Protein AF-A0A6N6WTV7-F1 (afdb_monomer)

Structure (mmCIF, N/CA/C/O backbone):
data_AF-A0A6N6WTV7-F1
#
_entry.id   AF-A0A6N6WTV7-F1
#
loop_
_atom_site.group_PDB
_atom_site.id
_atom_site.type_symbol
_atom_site.label_atom_id
_atom_site.label_alt_id
_atom_site.label_comp_id
_atom_site.label_asym_id
_atom_site.label_entity_id
_atom_site.label_seq_id
_atom_site.pdbx_PDB_ins_code
_atom_site.Cartn_x
_atom_site.Cartn_y
_atom_site.Cartn_z
_atom_site.occupancy
_atom_site.B_iso_or_equiv
_atom_site.auth_seq_id
_atom_site.auth_comp_id
_atom_site.auth_asym_id
_atom_site.auth_atom_id
_atom_site.pdbx_PDB_model_num
ATOM 1 N N . MET A 1 1 ? -23.920 -18.958 42.462 1.00 40.03 1 MET A N 1
ATOM 2 C CA . MET A 1 1 ? -24.267 -18.355 41.155 1.00 40.03 1 MET A CA 1
ATOM 3 C C . MET A 1 1 ? -23.122 -18.583 40.162 1.00 40.03 1 MET A C 1
ATOM 5 O O . MET A 1 1 ? -22.007 -18.184 40.452 1.00 40.03 1 MET A O 1
ATOM 9 N N . GLY A 1 2 ? -23.380 -19.244 39.024 1.00 49.66 2 GLY A N 1
ATOM 10 C CA . GLY A 1 2 ? -22.778 -18.839 37.742 1.00 49.66 2 GLY A CA 1
ATOM 11 C C . GLY A 1 2 ? -21.447 -19.417 37.219 1.00 49.66 2 GLY A C 1
ATOM 12 O O . GLY A 1 2 ? -20.826 -18.735 36.414 1.00 49.66 2 GLY A O 1
ATOM 13 N N . LYS A 1 3 ? -20.998 -20.643 37.538 1.00 54.12 3 LYS A N 1
ATOM 14 C CA . LYS A 1 3 ? -19.868 -21.288 36.808 1.00 54.12 3 LYS A CA 1
ATOM 15 C C . LYS A 1 3 ? -20.302 -21.875 35.446 1.00 54.12 3 LYS A C 1
ATOM 17 O O . LYS A 1 3 ? -20.101 -23.055 35.191 1.00 54.12 3 LYS A O 1
ATOM 22 N N . LYS A 1 4 ? -20.958 -21.079 34.591 1.00 53.88 4 LYS A N 1
ATOM 23 C CA . LYS A 1 4 ? -21.425 -21.514 33.253 1.00 53.88 4 LYS A CA 1
ATOM 24 C C . LYS A 1 4 ? -20.688 -20.864 32.071 1.00 53.88 4 LYS A C 1
ATOM 26 O O . LYS A 1 4 ? -20.825 -21.356 30.962 1.00 53.88 4 LYS A O 1
ATOM 31 N N . ASN A 1 5 ? -19.846 -19.846 32.290 1.00 57.91 5 ASN A N 1
ATOM 32 C CA . ASN A 1 5 ? -19.164 -19.140 31.189 1.00 57.91 5 ASN A CA 1
ATOM 33 C C . ASN A 1 5 ? -17.718 -19.572 30.911 1.00 57.91 5 ASN A C 1
ATOM 35 O O . ASN A 1 5 ? -17.204 -19.246 29.851 1.00 57.91 5 ASN A O 1
ATOM 39 N N . GLN A 1 6 ? -17.065 -20.321 31.805 1.00 55.34 6 GLN A N 1
ATOM 40 C CA . GLN A 1 6 ? -15.654 -20.709 31.625 1.00 55.34 6 GLN A CA 1
ATOM 41 C C . GLN A 1 6 ? -15.456 -21.665 30.435 1.00 55.34 6 GLN A C 1
ATOM 43 O O . GLN A 1 6 ? -14.426 -21.613 29.769 1.00 55.34 6 GLN A O 1
ATOM 48 N N . TRP A 1 7 ? -16.471 -22.482 30.127 1.00 55.81 7 TRP A N 1
ATOM 49 C CA . TRP A 1 7 ? -16.467 -23.384 28.972 1.00 55.81 7 TRP A CA 1
ATOM 50 C C . TRP A 1 7 ? -16.554 -22.615 27.648 1.00 55.81 7 TRP A C 1
ATOM 52 O O . TRP A 1 7 ? -15.811 -22.903 26.715 1.00 55.81 7 TRP A O 1
ATOM 62 N N . ASN A 1 8 ? -17.384 -21.567 27.585 1.00 65.00 8 ASN A N 1
ATOM 63 C CA . ASN A 1 8 ? -17.461 -20.704 26.406 1.00 65.00 8 ASN A CA 1
ATOM 64 C C . ASN A 1 8 ? -16.177 -19.891 26.211 1.00 65.00 8 ASN A C 1
ATOM 66 O O . ASN A 1 8 ? -15.779 -19.678 25.071 1.00 65.00 8 ASN A O 1
ATOM 70 N N . THR A 1 9 ? -15.504 -19.459 27.285 1.00 72.94 9 THR A N 1
ATOM 71 C CA . TH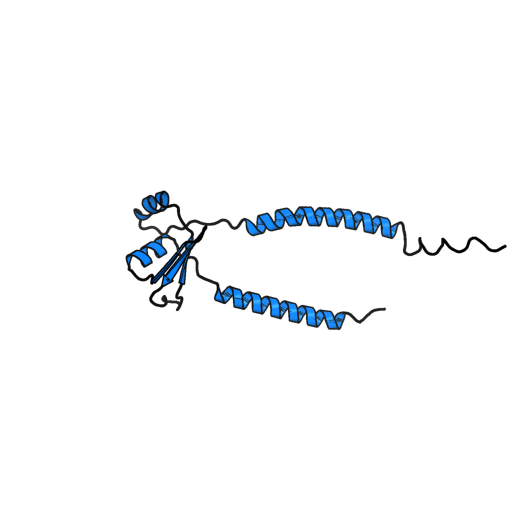R A 1 9 ? -14.267 -18.670 27.172 1.00 72.94 9 THR A CA 1
ATOM 72 C C . THR A 1 9 ? -13.163 -19.428 26.431 1.00 72.94 9 THR A C 1
ATOM 74 O O . THR A 1 9 ? -12.490 -18.835 25.596 1.00 72.94 9 THR A O 1
ATOM 77 N N . GLY A 1 10 ? -13.013 -20.738 26.665 1.00 80.81 10 GLY A N 1
ATOM 78 C CA . GLY A 1 10 ? -12.050 -21.567 25.929 1.00 80.81 10 GLY A CA 1
ATOM 79 C C . GLY A 1 10 ? -12.348 -21.623 24.428 1.00 80.81 10 GLY A C 1
ATOM 80 O O . GLY A 1 10 ? -11.451 -21.413 23.616 1.00 80.81 10 GLY A O 1
ATOM 81 N N . TYR A 1 11 ? -13.620 -21.805 24.057 1.00 82.81 11 TYR A N 1
ATOM 82 C CA . TYR A 1 11 ? -14.058 -21.752 22.658 1.00 82.81 11 TYR A CA 1
ATOM 83 C C . TYR A 1 11 ? -13.822 -20.381 22.022 1.00 82.81 11 TYR A C 1
ATOM 85 O O . TYR A 1 11 ? -13.368 -20.321 20.885 1.00 82.81 11 TYR A O 1
ATOM 93 N N . TRP A 1 12 ? -14.069 -19.287 22.746 1.00 83.06 12 TRP A N 1
ATOM 94 C CA . TRP A 1 12 ? -13.789 -17.935 22.257 1.00 83.06 12 TRP A CA 1
ATOM 95 C C . TRP A 1 12 ? -12.293 -17.683 22.055 1.00 83.06 12 TRP A C 1
ATOM 97 O O . TRP A 1 12 ? -11.922 -17.052 21.070 1.00 83.06 12 TRP A O 1
ATOM 107 N N . ILE A 1 13 ? -11.430 -18.206 22.932 1.00 87.31 13 ILE A N 1
ATOM 108 C CA . ILE A 1 13 ? -9.971 -18.108 22.777 1.00 87.31 13 ILE A CA 1
ATOM 109 C C . ILE A 1 13 ? -9.506 -18.918 21.564 1.00 87.31 13 ILE A C 1
ATOM 111 O O . ILE A 1 13 ? -8.740 -18.409 20.753 1.00 87.31 13 ILE A O 1
ATOM 115 N N . VAL A 1 14 ? -9.993 -20.149 21.397 1.00 90.19 14 VAL A N 1
ATOM 116 C CA . VAL A 1 14 ? -9.650 -20.990 20.239 1.00 90.19 14 VAL A CA 1
ATOM 117 C C . VAL A 1 14 ? -10.179 -20.383 18.938 1.00 90.19 14 VAL A C 1
ATOM 119 O O . VAL A 1 14 ? -9.453 -20.344 17.950 1.00 90.19 14 VAL A O 1
ATOM 122 N N . ALA A 1 15 ? -11.404 -19.850 18.934 1.00 87.06 15 ALA A N 1
ATOM 123 C CA . ALA A 1 15 ? -11.975 -19.153 17.785 1.00 87.06 15 ALA A CA 1
ATOM 124 C C . ALA A 1 15 ? -11.187 -17.880 17.441 1.00 87.06 15 ALA A C 1
ATOM 126 O O . ALA A 1 15 ? -10.931 -17.629 16.268 1.00 87.06 15 ALA A O 1
ATOM 127 N N . LEU A 1 16 ? -10.751 -17.112 18.446 1.00 86.31 16 LEU A N 1
ATOM 128 C CA . LEU A 1 16 ? -9.899 -15.939 18.253 1.00 86.31 16 LEU A CA 1
ATOM 129 C C . LEU A 1 16 ? -8.532 -16.334 17.688 1.00 86.31 16 LEU A C 1
ATOM 131 O O . LEU A 1 16 ? -8.072 -15.715 16.737 1.00 86.31 16 LEU A O 1
ATOM 135 N N . LEU A 1 17 ? -7.902 -17.382 18.224 1.00 89.38 17 LEU A N 1
ATOM 136 C CA . LEU A 1 17 ? -6.628 -17.888 17.714 1.00 89.38 17 LEU A CA 1
ATOM 137 C C . LEU A 1 17 ? -6.758 -18.381 16.270 1.00 89.38 17 LEU A C 1
ATOM 139 O O . LEU A 1 17 ? -5.939 -18.009 15.439 1.00 89.38 17 LEU A O 1
ATOM 143 N N . LEU A 1 18 ? -7.811 -19.135 15.943 1.00 88.94 18 LEU A N 1
ATOM 144 C CA . LEU A 1 18 ? -8.092 -19.568 14.571 1.00 88.94 18 LEU A CA 1
ATOM 145 C C . LEU A 1 18 ? -8.332 -18.385 13.632 1.00 88.94 18 LEU A C 1
ATOM 147 O O . LEU A 1 18 ? -7.806 -18.378 12.521 1.00 88.94 18 LEU A O 1
ATOM 151 N N . LEU A 1 19 ? -9.082 -17.373 14.076 1.00 85.69 19 LEU A N 1
ATOM 152 C CA . LEU A 1 19 ? -9.316 -16.152 13.307 1.00 85.69 19 LEU A CA 1
ATOM 153 C C . LEU A 1 19 ? -8.001 -15.400 13.053 1.00 85.69 19 LEU A C 1
ATOM 155 O O . LEU A 1 19 ? -7.749 -14.993 11.922 1.00 85.69 19 LEU A O 1
ATOM 159 N N . LEU A 1 20 ? -7.148 -15.258 14.072 1.00 76.75 20 LEU A N 1
ATOM 160 C CA . LEU A 1 20 ? -5.841 -14.602 13.965 1.00 76.75 20 LEU A CA 1
ATOM 161 C C . LEU A 1 20 ? -4.874 -15.392 13.072 1.00 76.75 20 LEU A C 1
ATOM 163 O O . LEU A 1 20 ? -4.162 -14.796 12.267 1.00 76.75 20 LEU A O 1
ATOM 167 N N . SER A 1 21 ? -4.863 -16.724 13.161 1.00 79.50 21 SER A N 1
ATOM 168 C CA . SER A 1 21 ? -4.060 -17.585 12.285 1.00 79.50 21 SER A CA 1
ATOM 169 C C . SER A 1 21 ? -4.533 -17.517 10.837 1.00 79.50 21 SER A C 1
ATOM 171 O O . SER A 1 21 ? -3.706 -17.395 9.935 1.00 79.50 21 SER A O 1
ATOM 173 N N . LEU A 1 22 ? -5.848 -17.539 10.605 1.00 79.81 22 LEU A N 1
ATOM 174 C CA . LEU A 1 22 ? -6.422 -17.396 9.270 1.00 79.81 22 LEU A CA 1
ATOM 175 C C . LEU A 1 22 ? -6.134 -16.005 8.697 1.00 79.81 22 LEU A C 1
ATOM 177 O O . LEU A 1 22 ? -5.714 -15.898 7.548 1.00 79.81 22 LEU A O 1
ATOM 181 N N . GLN A 1 23 ? -6.289 -14.951 9.503 1.00 72.94 23 GLN A N 1
ATOM 182 C CA . GLN A 1 23 ? -5.922 -13.586 9.129 1.00 72.94 23 GLN A CA 1
ATOM 183 C C . GLN A 1 23 ? -4.434 -13.497 8.765 1.00 72.94 23 GLN A C 1
ATOM 185 O O . GLN A 1 23 ? -4.099 -12.922 7.731 1.00 72.94 23 GLN A O 1
ATOM 190 N N . SER A 1 24 ? -3.556 -14.076 9.587 1.00 64.81 24 SER A N 1
ATOM 191 C CA . SER A 1 24 ? -2.106 -14.083 9.370 1.00 64.81 24 SER A CA 1
ATOM 192 C C . SER A 1 24 ? -1.737 -14.798 8.070 1.00 64.81 24 SER A C 1
ATOM 194 O O . SER A 1 24 ? -1.063 -14.219 7.223 1.00 64.81 24 SER A O 1
ATOM 196 N N . TYR A 1 25 ? -2.281 -15.998 7.841 1.00 67.62 25 TYR A N 1
ATOM 197 C CA . TYR A 1 25 ? -2.069 -16.759 6.607 1.00 67.62 25 TYR A CA 1
ATOM 198 C C . TYR A 1 25 ? -2.529 -15.983 5.363 1.00 67.62 25 TYR A C 1
ATOM 200 O O . TYR A 1 25 ? -1.828 -15.928 4.349 1.00 67.62 25 TYR A O 1
ATOM 208 N N . TRP A 1 26 ? -3.678 -15.309 5.457 1.00 57.12 26 TRP A N 1
ATOM 209 C CA . TRP A 1 26 ? -4.199 -14.487 4.366 1.00 57.12 26 TRP A CA 1
ATOM 210 C C . TRP A 1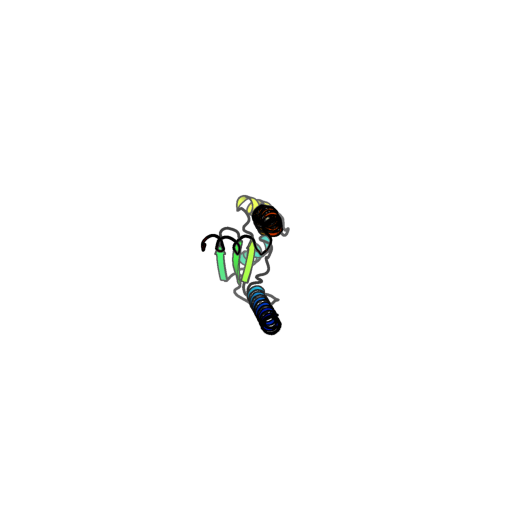 26 ? -3.364 -13.228 4.111 1.00 57.12 26 TRP A C 1
ATOM 212 O O . TRP A 1 26 ? -3.282 -12.772 2.969 1.00 57.12 26 TRP A O 1
ATOM 222 N N . GLN A 1 27 ? -2.744 -12.661 5.149 1.00 48.81 27 GLN A N 1
ATOM 223 C CA . GLN A 1 27 ? -1.824 -11.534 5.009 1.00 48.81 27 GLN A CA 1
ATOM 224 C C . GLN A 1 27 ? -0.476 -11.961 4.428 1.00 48.81 27 GLN A C 1
ATOM 226 O O . GLN A 1 27 ? 0.016 -11.274 3.539 1.00 48.81 27 GLN A O 1
ATOM 231 N N . THR A 1 28 ? 0.077 -13.111 4.829 1.00 50.81 28 THR A N 1
ATOM 232 C CA . THR A 1 28 ? 1.326 -13.645 4.258 1.00 50.81 28 THR A CA 1
ATOM 233 C C . THR A 1 28 ? 1.198 -13.915 2.758 1.00 50.81 28 THR A C 1
ATOM 235 O O . THR A 1 28 ? 2.113 -13.601 2.001 1.00 50.81 28 THR A O 1
ATOM 238 N N . ALA A 1 29 ? 0.040 -14.399 2.296 1.00 51.31 29 ALA A N 1
ATOM 239 C CA . ALA A 1 29 ? -0.238 -14.567 0.866 1.00 51.31 29 ALA A CA 1
ATOM 240 C C . ALA A 1 29 ? -0.320 -13.235 0.086 1.00 51.31 29 ALA A C 1
ATOM 242 O O . ALA A 1 29 ? -0.258 -13.235 -1.142 1.00 51.31 29 ALA A O 1
ATOM 243 N N . LYS A 1 30 ? -0.465 -12.099 0.781 1.00 48.78 30 LYS A N 1
ATOM 244 C CA . LYS A 1 30 ? -0.559 -10.748 0.205 1.00 48.78 30 LYS A CA 1
ATOM 245 C C . LYS A 1 30 ? 0.671 -9.881 0.467 1.00 48.78 30 LYS A C 1
ATOM 247 O O . LYS A 1 30 ? 0.639 -8.707 0.097 1.00 48.78 30 LYS A O 1
ATOM 252 N N . THR A 1 31 ? 1.735 -10.412 1.073 1.00 48.28 31 THR A N 1
ATOM 253 C CA . THR A 1 31 ? 2.984 -9.670 1.290 1.00 48.28 31 THR A CA 1
ATOM 254 C C . THR A 1 31 ? 3.719 -9.513 -0.037 1.00 48.28 31 THR A C 1
ATOM 256 O O . THR A 1 31 ? 4.732 -10.158 -0.307 1.00 48.28 31 THR A O 1
ATOM 259 N N . VAL A 1 32 ? 3.172 -8.665 -0.904 1.00 57.06 32 VAL A N 1
ATOM 260 C CA . VAL A 1 32 ? 3.914 -8.136 -2.033 1.00 57.06 32 VAL A CA 1
ATOM 261 C C . VAL A 1 32 ? 4.920 -7.170 -1.440 1.00 57.06 32 VAL A C 1
ATOM 263 O O . VAL A 1 32 ? 4.554 -6.188 -0.796 1.00 57.06 32 VAL A O 1
ATOM 266 N N . GLU A 1 33 ? 6.190 -7.525 -1.560 1.00 58.88 33 GLU A N 1
ATOM 267 C CA . GLU A 1 33 ? 7.275 -6.733 -1.008 1.00 58.88 33 GLU A CA 1
ATOM 268 C C . GLU A 1 33 ? 7.329 -5.398 -1.761 1.00 58.88 33 GLU A C 1
ATOM 270 O O . GLU A 1 33 ? 7.378 -5.406 -2.997 1.00 58.88 33 GLU A O 1
ATOM 275 N N . PRO A 1 34 ? 7.224 -4.257 -1.055 1.00 65.81 34 PRO A N 1
ATOM 276 C CA . PRO A 1 34 ? 7.280 -2.961 -1.699 1.00 65.81 34 PRO A CA 1
ATOM 277 C C . PRO A 1 34 ? 8.708 -2.723 -2.192 1.00 65.81 34 PRO A C 1
ATOM 279 O O . PRO A 1 34 ? 9.620 -2.531 -1.391 1.00 65.81 34 PRO A O 1
ATOM 282 N N . VAL A 1 35 ? 8.897 -2.745 -3.508 1.00 75.25 35 VAL A N 1
ATOM 283 C CA . VAL A 1 35 ? 10.177 -2.429 -4.145 1.00 75.25 35 VAL A CA 1
ATOM 284 C C . VAL A 1 35 ? 10.279 -0.919 -4.383 1.00 75.25 35 VAL A C 1
ATOM 286 O O . VAL A 1 35 ? 9.254 -0.253 -4.593 1.00 75.25 35 VAL A O 1
ATOM 289 N N . PRO A 1 36 ? 11.494 -0.342 -4.366 1.00 80.88 36 PRO A N 1
ATOM 290 C CA . PRO A 1 36 ? 11.699 1.035 -4.784 1.00 80.88 36 PRO A CA 1
ATOM 291 C C . PRO A 1 36 ? 11.148 1.282 -6.190 1.00 80.88 36 PRO A C 1
ATOM 293 O O . PRO A 1 36 ? 11.231 0.427 -7.073 1.00 80.88 36 PRO A O 1
ATOM 296 N N . TYR A 1 37 ? 10.610 2.478 -6.420 1.00 81.31 37 TYR A N 1
ATOM 297 C CA . TYR A 1 37 ? 10.037 2.839 -7.716 1.00 81.31 37 TYR A CA 1
ATOM 298 C C . TYR A 1 37 ? 11.093 2.787 -8.833 1.00 81.31 37 TYR A C 1
ATOM 300 O O . TYR A 1 37 ? 10.817 2.293 -9.922 1.00 81.31 37 TYR A O 1
ATOM 308 N N . SER A 1 38 ? 12.338 3.158 -8.526 1.00 80.88 38 SER A N 1
ATOM 309 C CA . SER A 1 38 ? 13.491 2.987 -9.421 1.00 80.88 38 SER A CA 1
ATOM 310 C C . SER A 1 38 ? 13.741 1.536 -9.853 1.00 80.88 38 SER A C 1
ATOM 312 O O . SER A 1 38 ? 14.139 1.288 -10.987 1.00 80.88 38 SER A O 1
ATOM 314 N N . GLU A 1 39 ? 13.537 0.557 -8.966 1.00 82.06 39 GLU A N 1
ATOM 315 C CA . GLU A 1 39 ? 13.738 -0.858 -9.310 1.00 82.06 39 GLU A CA 1
ATOM 316 C C . GLU A 1 39 ? 12.616 -1.377 -10.202 1.00 82.06 39 GLU A C 1
ATOM 318 O O . GLU A 1 39 ? 12.857 -2.155 -11.125 1.00 82.06 39 GLU A O 1
ATOM 323 N N . PHE A 1 40 ? 11.398 -0.895 -9.962 1.00 83.19 40 PHE A N 1
ATOM 324 C CA . PHE A 1 40 ? 10.262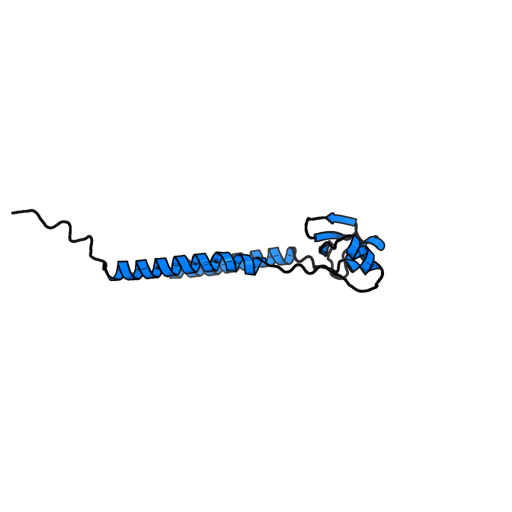 -1.147 -10.831 1.00 83.19 40 PHE A CA 1
ATOM 325 C C . PHE A 1 40 ? 10.494 -0.587 -12.247 1.00 83.19 40 PHE A C 1
ATOM 327 O O . PHE A 1 40 ? 10.272 -1.301 -13.226 1.00 83.19 40 PHE A O 1
ATOM 334 N N . GLU A 1 41 ? 11.016 0.638 -12.372 1.00 82.50 41 GLU A N 1
ATOM 335 C CA . GLU A 1 41 ? 11.397 1.218 -13.670 1.00 82.50 41 GLU A CA 1
ATOM 336 C C . GLU A 1 41 ? 12.510 0.426 -14.365 1.00 82.50 41 GLU A C 1
ATOM 338 O O . GLU A 1 41 ? 12.407 0.153 -15.562 1.00 82.50 41 GLU A O 1
ATOM 343 N N . LYS A 1 42 ? 13.538 -0.015 -13.627 1.00 83.69 42 LYS A N 1
ATOM 344 C CA . LYS A 1 42 ? 14.598 -0.882 -14.175 1.00 83.69 42 LYS A CA 1
ATOM 345 C C . LYS A 1 42 ? 14.026 -2.209 -14.684 1.00 83.69 42 LYS A C 1
ATOM 347 O O . LYS A 1 42 ? 14.305 -2.606 -15.812 1.00 83.69 42 LYS A O 1
ATOM 352 N N . ALA A 1 43 ? 13.156 -2.861 -13.910 1.00 82.12 43 ALA A N 1
ATOM 353 C CA . ALA A 1 43 ? 12.505 -4.109 -14.317 1.00 82.12 43 ALA A CA 1
ATOM 354 C C . ALA A 1 43 ? 11.606 -3.941 -15.557 1.00 82.12 43 ALA A C 1
ATOM 356 O O . ALA A 1 43 ? 11.501 -4.864 -16.374 1.00 82.12 43 ALA A O 1
ATOM 357 N N . LEU A 1 44 ? 10.971 -2.774 -15.711 1.00 83.88 44 LEU A N 1
ATOM 358 C CA . LEU A 1 44 ? 10.228 -2.409 -16.918 1.00 83.88 44 LEU A CA 1
ATOM 359 C C . LEU A 1 44 ? 11.153 -2.202 -18.120 1.00 83.88 44 LEU A C 1
ATOM 361 O O . LEU A 1 44 ? 10.890 -2.772 -19.179 1.00 83.88 44 LEU A O 1
ATOM 365 N N . ALA A 1 45 ? 12.237 -1.441 -17.953 1.00 84.06 45 ALA A N 1
ATOM 366 C CA . ALA A 1 45 ? 13.221 -1.177 -19.004 1.00 84.06 45 ALA A CA 1
ATOM 367 C C . ALA A 1 45 ? 13.904 -2.465 -19.499 1.00 84.06 45 ALA A C 1
ATOM 369 O O . ALA A 1 45 ? 14.142 -2.633 -20.692 1.00 84.06 45 ALA A O 1
ATOM 370 N N . GLU A 1 46 ? 14.149 -3.413 -18.595 1.00 85.25 46 GLU A N 1
ATOM 371 C CA . GLU A 1 46 ? 14.703 -4.740 -18.892 1.00 85.25 46 GLU A CA 1
ATOM 372 C C . GLU A 1 46 ? 13.665 -5.716 -19.481 1.00 85.25 46 GLU A C 1
ATOM 374 O O . GLU A 1 46 ? 13.986 -6.862 -19.797 1.00 85.25 46 GLU A O 1
ATOM 379 N N . GLY A 1 47 ? 12.398 -5.306 -19.606 1.00 84.25 47 GLY A N 1
ATOM 380 C CA . GLY A 1 47 ? 11.332 -6.128 -20.177 1.00 84.25 47 GLY A CA 1
ATOM 381 C C . GLY A 1 47 ? 10.921 -7.328 -19.316 1.00 84.25 47 GLY A C 1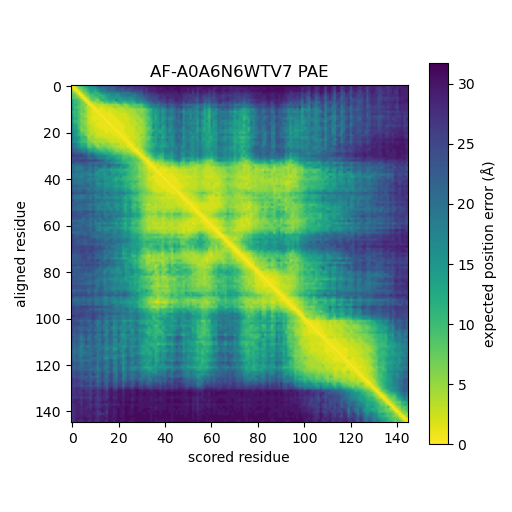
ATOM 382 O O . GLY A 1 47 ? 10.276 -8.247 -19.835 1.00 84.25 47 GLY A O 1
ATOM 383 N N . ARG A 1 48 ? 11.259 -7.335 -18.017 1.00 84.06 48 ARG A N 1
ATOM 384 C CA . ARG A 1 48 ? 10.928 -8.414 -17.063 1.00 84.06 48 ARG A CA 1
ATOM 385 C C . ARG A 1 48 ? 9.476 -8.383 -16.586 1.00 84.06 48 ARG A C 1
ATOM 387 O O . ARG A 1 48 ? 8.989 -9.382 -16.056 1.00 84.06 48 ARG A O 1
ATOM 394 N N . VAL A 1 49 ? 8.771 -7.274 -16.793 1.00 84.81 49 VAL A N 1
ATOM 395 C CA . VAL A 1 49 ? 7.364 -7.096 -16.408 1.00 84.81 49 VAL A CA 1
ATOM 396 C C . VAL A 1 49 ? 6.436 -7.521 -17.556 1.00 84.81 49 VAL A C 1
ATOM 398 O O . VAL A 1 49 ? 6.614 -7.122 -18.705 1.00 84.81 49 VAL A O 1
ATOM 401 N N . ALA A 1 50 ? 5.467 -8.378 -17.247 1.00 84.94 50 ALA A N 1
ATOM 402 C CA . ALA A 1 50 ? 4.425 -8.878 -18.140 1.00 84.94 50 ALA A CA 1
ATOM 403 C C . ALA A 1 50 ? 3.201 -7.952 -18.184 1.00 84.94 50 ALA A C 1
ATOM 405 O O . ALA A 1 50 ? 2.605 -7.772 -19.240 1.00 84.94 50 ALA A O 1
ATOM 406 N N . GLU A 1 51 ? 2.825 -7.386 -17.038 1.00 83.00 51 GLU A N 1
ATOM 407 C CA . GLU A 1 51 ? 1.611 -6.582 -16.874 1.00 83.00 51 GLU A CA 1
ATOM 408 C C . GLU A 1 51 ? 1.842 -5.496 -15.820 1.00 83.00 51 GLU A C 1
ATOM 410 O O . GLU A 1 51 ? 2.516 -5.745 -14.818 1.00 83.00 51 GLU A O 1
ATOM 415 N N . VAL A 1 52 ? 1.271 -4.308 -16.031 1.00 84.31 52 VAL A N 1
ATOM 416 C CA . VAL A 1 52 ? 1.320 -3.189 -15.083 1.00 84.31 52 VAL A CA 1
ATOM 417 C C . VAL A 1 52 ? -0.098 -2.775 -14.709 1.00 84.31 52 VAL A C 1
ATOM 419 O O . VAL A 1 52 ? -0.884 -2.379 -15.564 1.00 84.31 52 VAL A O 1
ATOM 422 N N . LEU A 1 53 ? -0.403 -2.822 -13.415 1.00 83.56 53 LEU A N 1
ATOM 423 C CA . LEU A 1 53 ? -1.656 -2.366 -12.827 1.00 83.56 53 LEU A CA 1
ATOM 424 C C . LEU A 1 53 ? -1.389 -1.085 -12.037 1.00 83.56 53 LEU A C 1
ATOM 426 O O . LEU A 1 53 ? -0.663 -1.092 -11.040 1.00 83.56 53 LEU A O 1
ATOM 430 N N . VAL A 1 54 ? -1.982 0.023 -12.473 1.00 81.00 54 VAL A N 1
ATOM 431 C CA . VAL A 1 54 ? -1.852 1.324 -11.807 1.00 81.00 54 VAL A CA 1
ATOM 432 C C . VAL A 1 54 ? -3.068 1.541 -10.911 1.00 81.00 54 VAL A C 1
ATOM 434 O O . VAL A 1 54 ? -4.197 1.563 -11.388 1.00 81.00 54 VAL A O 1
ATOM 437 N N . SER A 1 55 ? -2.834 1.692 -9.610 1.00 78.56 55 SER A N 1
ATOM 438 C CA . SER A 1 55 ? -3.838 2.095 -8.619 1.00 78.56 55 SER A CA 1
ATOM 439 C C . SER A 1 55 ? -3.613 3.549 -8.198 1.00 78.56 55 SER A C 1
ATOM 441 O O . SER A 1 55 ? -2.602 4.165 -8.546 1.00 78.56 55 SER A O 1
ATOM 443 N N . ASP A 1 56 ? -4.522 4.098 -7.392 1.00 74.88 56 ASP A N 1
ATOM 444 C CA . ASP A 1 56 ? -4.450 5.500 -6.954 1.00 74.88 56 ASP A CA 1
ATOM 445 C C . ASP A 1 56 ? -3.140 5.838 -6.230 1.00 74.88 56 ASP A C 1
ATOM 447 O O . ASP A 1 56 ? -2.615 6.942 -6.360 1.00 74.88 56 ASP A O 1
ATOM 451 N N . ARG A 1 57 ? -2.581 4.878 -5.479 1.00 73.31 57 ARG A N 1
ATOM 452 C CA . ARG A 1 57 ? -1.393 5.100 -4.634 1.00 73.31 57 ARG A CA 1
ATOM 453 C C . ARG A 1 57 ? -0.180 4.248 -4.998 1.00 73.31 57 ARG A C 1
ATOM 455 O O . ARG A 1 57 ? 0.934 4.562 -4.581 1.00 73.31 57 ARG A O 1
ATOM 462 N N . THR A 1 58 ? -0.376 3.166 -5.740 1.00 80.19 58 THR A N 1
ATOM 463 C CA . THR A 1 58 ? 0.658 2.162 -6.013 1.00 80.19 58 THR A CA 1
ATOM 464 C C . THR A 1 58 ? 0.611 1.707 -7.461 1.00 80.19 58 THR A C 1
ATOM 466 O O . THR A 1 58 ? -0.426 1.760 -8.120 1.00 80.19 58 THR A O 1
ATOM 469 N N . VAL A 1 59 ? 1.751 1.241 -7.946 1.00 81.06 59 VAL A N 1
ATOM 470 C CA . VAL A 1 59 ? 1.904 0.591 -9.239 1.00 81.06 59 VAL A CA 1
ATOM 471 C C . VAL A 1 59 ? 2.339 -0.843 -8.977 1.00 81.06 59 VAL A C 1
ATOM 473 O O . VAL A 1 59 ? 3.282 -1.086 -8.229 1.00 81.06 59 VAL A O 1
ATOM 476 N N . THR A 1 60 ? 1.620 -1.796 -9.555 1.00 81.56 60 THR A N 1
ATOM 477 C CA . THR A 1 60 ? 1.874 -3.228 -9.387 1.00 81.56 60 THR A CA 1
ATOM 478 C C . THR A 1 60 ? 2.333 -3.806 -10.715 1.00 81.56 60 THR A C 1
ATOM 480 O O . THR A 1 60 ? 1.612 -3.716 -11.703 1.00 81.56 60 THR A O 1
ATOM 483 N N . GLY A 1 61 ? 3.519 -4.403 -10.749 1.00 82.19 61 GLY A N 1
ATOM 484 C CA . GLY A 1 61 ? 4.046 -5.122 -11.905 1.00 82.19 61 GLY A CA 1
ATOM 485 C C . GLY A 1 61 ? 3.947 -6.620 -11.705 1.00 82.19 61 GLY A C 1
ATOM 486 O O . GLY A 1 61 ? 4.428 -7.145 -10.703 1.00 82.19 61 GLY A O 1
ATOM 487 N N . ARG A 1 62 ? 3.374 -7.332 -12.668 1.00 83.62 62 ARG A N 1
ATOM 488 C CA . ARG A 1 62 ? 3.465 -8.791 -12.735 1.00 83.62 62 ARG A CA 1
ATOM 489 C C . ARG A 1 62 ? 4.721 -9.168 -13.505 1.00 83.62 62 ARG A C 1
ATOM 491 O O . ARG A 1 62 ? 4.886 -8.722 -14.632 1.00 83.62 62 ARG A O 1
ATOM 498 N N . LEU A 1 63 ? 5.603 -9.971 -12.926 1.00 80.94 63 LEU A N 1
ATOM 499 C CA . LEU A 1 63 ? 6.830 -10.418 -13.582 1.00 80.94 63 LEU A CA 1
ATOM 500 C C . LEU A 1 63 ? 6.547 -11.572 -14.557 1.00 80.94 63 LEU A C 1
ATOM 502 O O . LEU A 1 63 ? 5.679 -12.409 -14.302 1.00 80.94 63 LEU A O 1
ATOM 506 N N . LYS A 1 64 ? 7.292 -11.621 -15.668 1.00 81.12 64 LYS A N 1
ATOM 507 C CA . LYS A 1 64 ? 7.246 -12.717 -16.658 1.00 81.12 64 LYS A CA 1
ATOM 508 C C . LYS A 1 64 ? 7.831 -14.017 -16.110 1.00 81.12 64 LYS A C 1
ATOM 510 O O . LYS A 1 64 ? 7.345 -15.093 -16.442 1.00 81.12 64 LYS A O 1
ATOM 515 N N . SER A 1 65 ? 8.845 -13.893 -15.261 1.00 75.12 65 SER A N 1
ATOM 516 C CA . SER A 1 65 ? 9.496 -14.997 -14.562 1.00 75.12 65 SER A CA 1
ATOM 517 C C . SER A 1 65 ? 9.470 -14.721 -13.061 1.00 75.12 65 SER A C 1
ATOM 519 O O . SER A 1 65 ? 9.545 -13.552 -12.677 1.00 75.12 65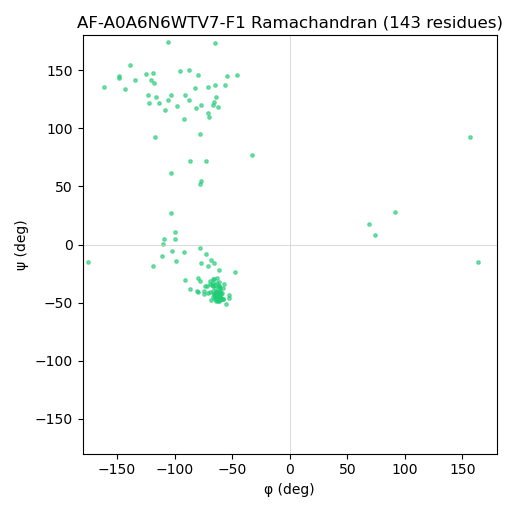 SER A O 1
ATOM 521 N N . PRO A 1 66 ? 9.370 -15.754 -12.207 1.00 73.94 66 PRO A N 1
ATOM 522 C CA . PRO A 1 66 ? 9.509 -15.572 -10.770 1.00 73.94 66 PRO A CA 1
ATOM 523 C C . PRO A 1 66 ? 10.851 -14.906 -10.453 1.00 73.94 66 PRO A C 1
ATOM 525 O O . PRO A 1 66 ? 11.872 -15.259 -11.045 1.00 73.94 66 PRO A O 1
ATOM 528 N N . ASP A 1 67 ? 10.843 -13.944 -9.535 1.00 68.94 67 ASP A N 1
ATOM 529 C CA . ASP A 1 67 ? 12.071 -13.343 -9.017 1.00 68.94 67 ASP A CA 1
ATOM 530 C C . ASP A 1 67 ? 12.900 -14.385 -8.237 1.00 68.94 67 ASP A C 1
ATOM 532 O O . ASP A 1 67 ? 12.435 -15.493 -7.963 1.00 68.94 67 ASP A O 1
ATOM 536 N N . SER A 1 68 ? 14.110 -14.026 -7.821 1.00 64.50 68 SER A N 1
ATOM 537 C CA . SER A 1 68 ? 15.012 -14.812 -6.966 1.00 64.50 68 SER A CA 1
ATOM 538 C C . SER A 1 68 ? 14.347 -15.415 -5.713 1.00 64.50 68 SER A C 1
ATOM 540 O O . SER A 1 68 ? 14.805 -16.437 -5.208 1.00 64.50 68 SER A O 1
ATOM 542 N N . GLN A 1 69 ? 13.239 -14.831 -5.242 1.00 64.31 69 GLN A N 1
ATOM 543 C CA . GLN A 1 69 ? 12.420 -15.330 -4.128 1.00 64.31 69 GLN A CA 1
ATOM 544 C C . GLN A 1 69 ? 11.144 -16.092 -4.546 1.00 64.31 69 GLN A C 1
ATOM 546 O O . GLN A 1 69 ? 10.265 -16.329 -3.719 1.00 64.31 69 GLN A O 1
ATOM 551 N N . GLY A 1 70 ? 10.984 -16.440 -5.824 1.00 64.06 70 GLY A N 1
ATOM 552 C CA . GLY A 1 70 ? 9.796 -17.122 -6.350 1.00 64.06 70 GLY A CA 1
ATOM 553 C C . GLY A 1 70 ? 8.550 -16.234 -6.481 1.00 64.06 70 GLY A C 1
ATOM 554 O O . GLY A 1 70 ? 7.463 -16.734 -6.766 1.00 64.06 70 GLY A O 1
ATOM 555 N N . LYS A 1 71 ? 8.681 -14.916 -6.281 1.00 67.38 71 LYS A N 1
ATOM 556 C CA . LYS A 1 71 ? 7.571 -13.953 -6.351 1.00 67.38 71 LYS A CA 1
ATOM 557 C C . LYS A 1 71 ? 7.296 -13.558 -7.801 1.00 67.38 71 LYS A C 1
ATOM 559 O O . LYS A 1 71 ? 8.212 -13.234 -8.549 1.00 67.38 71 LYS A O 1
ATOM 564 N N . THR A 1 72 ? 6.026 -13.542 -8.197 1.00 72.56 72 THR A N 1
ATOM 565 C CA . THR A 1 72 ? 5.588 -13.166 -9.558 1.00 72.56 72 THR A CA 1
ATOM 566 C C . THR A 1 72 ? 5.072 -11.731 -9.649 1.00 72.56 72 THR A C 1
ATOM 568 O O . THR A 1 72 ? 4.542 -11.327 -10.684 1.00 72.56 72 THR A O 1
ATOM 571 N N . THR A 1 73 ? 5.149 -10.964 -8.563 1.00 74.06 73 THR A N 1
ATOM 572 C CA . THR A 1 73 ? 4.547 -9.634 -8.471 1.00 74.06 73 THR A CA 1
ATOM 573 C C . THR A 1 73 ? 5.443 -8.711 -7.662 1.00 74.06 73 THR A C 1
ATOM 575 O O . THR A 1 73 ? 5.899 -9.086 -6.584 1.00 74.06 73 THR A O 1
ATOM 578 N N . ILE A 1 74 ? 5.657 -7.509 -8.185 1.00 76.00 74 ILE A N 1
ATOM 579 C CA . ILE A 1 74 ? 6.375 -6.406 -7.549 1.00 76.00 74 ILE A CA 1
ATOM 580 C C . ILE A 1 74 ? 5.414 -5.231 -7.378 1.00 76.00 74 ILE A C 1
ATOM 582 O O . ILE A 1 74 ? 4.599 -4.961 -8.259 1.00 76.00 74 ILE A O 1
ATOM 586 N N . VAL A 1 75 ? 5.472 -4.540 -6.244 1.00 78.25 75 VAL A N 1
ATOM 587 C CA . VAL A 1 75 ? 4.643 -3.353 -5.984 1.00 78.25 75 VAL A CA 1
ATOM 588 C C . VAL A 1 75 ? 5.562 -2.197 -5.656 1.00 78.25 75 VAL A C 1
ATOM 590 O O . VAL A 1 75 ? 6.392 -2.312 -4.767 1.00 78.25 75 VAL A O 1
ATOM 593 N N . ALA A 1 76 ? 5.383 -1.077 -6.339 1.00 79.06 76 ALA A N 1
ATOM 594 C CA . ALA A 1 76 ? 6.059 0.172 -6.038 1.00 79.06 76 ALA A CA 1
ATOM 595 C C . ALA A 1 76 ? 5.035 1.248 -5.676 1.00 79.06 76 ALA A C 1
ATOM 597 O O . ALA A 1 76 ? 3.920 1.292 -6.202 1.00 79.06 76 ALA A O 1
ATOM 598 N N . THR A 1 77 ? 5.407 2.161 -4.784 1.00 79.00 77 THR A N 1
ATOM 599 C CA . THR A 1 77 ? 4.590 3.351 -4.539 1.00 79.00 77 THR A CA 1
ATOM 600 C C . THR A 1 77 ? 4.667 4.285 -5.740 1.00 79.00 77 THR A C 1
ATOM 602 O O . THR A 1 77 ? 5.756 4.557 -6.243 1.00 79.00 77 THR A O 1
ATOM 605 N N . ARG A 1 78 ? 3.525 4.832 -6.168 1.00 75.88 78 ARG A N 1
ATOM 606 C CA . ARG A 1 78 ? 3.480 5.769 -7.292 1.00 75.88 78 ARG A CA 1
ATOM 607 C C . ARG A 1 78 ? 4.189 7.079 -6.940 1.00 75.88 78 ARG A C 1
ATOM 609 O O . ARG A 1 78 ? 3.768 7.787 -6.019 1.00 75.88 78 ARG A O 1
ATOM 616 N N . VAL A 1 79 ? 5.224 7.410 -7.705 1.00 76.31 79 VAL A N 1
ATOM 617 C CA . VAL A 1 79 ? 5.908 8.709 -7.682 1.00 76.31 79 VAL A CA 1
ATOM 618 C C . VAL A 1 79 ? 5.307 9.601 -8.777 1.00 76.31 79 VAL A C 1
ATOM 620 O O . VAL A 1 79 ? 4.778 9.106 -9.771 1.00 76.31 79 VAL A O 1
ATOM 623 N N . GLU A 1 80 ? 5.296 10.916 -8.565 1.00 78.38 80 GLU A N 1
ATOM 624 C CA . GLU A 1 80 ? 4.854 11.877 -9.584 1.00 78.38 80 GLU A CA 1
ATOM 625 C C . GLU A 1 80 ? 5.806 11.859 -10.793 1.00 78.38 80 GLU A C 1
ATOM 627 O O . GLU A 1 80 ? 7.018 11.836 -10.567 1.00 78.38 80 GLU A O 1
ATOM 632 N N . PRO A 1 81 ? 5.299 11.894 -12.045 1.00 75.25 81 PRO A N 1
ATOM 633 C CA . PRO A 1 81 ? 6.131 11.805 -13.251 1.00 75.25 81 PRO A CA 1
ATOM 634 C C . PRO A 1 81 ? 7.271 12.830 -13.275 1.00 75.25 81 PRO A C 1
ATOM 636 O O . PRO A 1 81 ? 8.424 12.457 -13.448 1.00 75.25 81 PRO A O 1
ATOM 639 N N . ASP A 1 82 ? 6.977 14.093 -12.957 1.00 80.31 82 ASP A N 1
ATOM 640 C CA . ASP A 1 82 ? 7.969 15.175 -12.932 1.00 80.31 82 ASP A CA 1
ATOM 641 C C . ASP A 1 82 ? 9.097 14.936 -11.915 1.00 80.31 82 ASP A C 1
ATOM 643 O O . ASP A 1 82 ? 10.240 15.353 -12.119 1.00 80.31 82 ASP A O 1
ATOM 647 N N . LEU A 1 83 ? 8.791 14.276 -10.793 1.00 77.56 83 LEU A N 1
ATOM 648 C CA . LEU A 1 83 ? 9.780 13.945 -9.771 1.00 77.56 83 LEU A CA 1
ATOM 649 C C . LEU A 1 83 ? 10.573 12.694 -10.161 1.00 77.56 83 LEU A C 1
ATOM 651 O O . LEU A 1 83 ? 11.790 12.678 -9.980 1.00 77.56 83 LEU A O 1
ATOM 655 N N . ALA A 1 84 ? 9.907 11.688 -10.731 1.00 78.50 84 ALA A N 1
ATOM 656 C CA . ALA A 1 84 ? 10.549 10.494 -11.272 1.00 78.50 84 ALA A CA 1
ATOM 657 C C . ALA A 1 84 ? 11.549 10.857 -12.383 1.00 78.50 84 ALA A C 1
ATOM 659 O O . ALA A 1 84 ? 12.705 10.460 -12.301 1.00 78.50 84 ALA A O 1
ATOM 660 N N . ASP A 1 85 ? 11.179 11.726 -13.326 1.00 80.12 85 ASP A N 1
ATOM 661 C CA . ASP A 1 85 ? 12.053 12.186 -14.419 1.00 80.12 85 ASP A CA 1
ATOM 662 C C . ASP A 1 85 ? 13.283 12.969 -13.935 1.00 80.12 85 ASP A C 1
ATOM 664 O O . ASP A 1 85 ? 14.332 13.011 -14.587 1.00 80.12 85 ASP A O 1
ATOM 668 N N . ARG A 1 86 ? 13.167 13.639 -12.785 1.00 82.44 86 ARG A N 1
ATOM 669 C CA . ARG A 1 86 ? 14.292 14.343 -12.159 1.00 82.44 86 ARG A CA 1
ATOM 670 C C . ARG A 1 86 ? 15.202 13.378 -11.415 1.00 82.44 86 ARG A C 1
ATOM 672 O O . ARG A 1 86 ? 16.417 13.550 -11.476 1.00 82.44 86 ARG A O 1
ATOM 679 N N . LEU A 1 87 ? 14.622 12.404 -10.716 1.00 79.94 87 LEU A N 1
ATOM 680 C CA . LEU A 1 87 ? 15.352 11.438 -9.900 1.00 79.94 87 LEU A CA 1
ATOM 681 C C . LEU A 1 87 ? 15.968 10.306 -10.727 1.00 79.94 87 LEU A C 1
ATOM 683 O O . LEU A 1 87 ? 17.042 9.848 -10.365 1.00 79.94 87 LEU A O 1
ATOM 687 N N . SER A 1 88 ? 15.380 9.930 -11.866 1.00 78.19 88 SER A N 1
ATOM 688 C CA . SER A 1 88 ? 15.895 8.898 -12.782 1.00 78.19 88 SER A CA 1
ATOM 689 C C . SER A 1 88 ? 17.269 9.231 -13.371 1.00 78.19 88 SER A C 1
ATOM 691 O O . SER A 1 88 ? 18.014 8.342 -13.773 1.00 78.19 88 SER A O 1
ATOM 693 N N . LYS A 1 89 ? 17.640 10.518 -13.379 1.00 84.00 89 LYS A N 1
ATOM 694 C CA . LYS A 1 89 ? 18.973 11.000 -13.779 1.00 84.00 89 LYS A CA 1
ATOM 695 C C . LYS A 1 89 ? 20.063 10.647 -12.771 1.00 84.00 89 LYS A C 1
ATOM 697 O O . LYS A 1 89 ? 21.245 10.720 -13.098 1.00 84.00 89 LYS A O 1
ATOM 702 N N . TYR A 1 90 ? 19.670 10.316 -11.550 1.00 79.12 90 TYR A N 1
ATOM 703 C CA . TYR A 1 90 ? 20.558 9.908 -10.481 1.00 79.12 90 TYR A CA 1
ATOM 704 C C . TYR A 1 90 ? 20.390 8.397 -10.303 1.00 79.12 90 TYR A C 1
ATOM 706 O O . TYR A 1 90 ? 19.280 7.918 -10.096 1.00 79.12 90 TYR A O 1
ATOM 714 N N . ASP A 1 91 ? 21.478 7.627 -10.381 1.00 74.88 91 ASP A N 1
ATOM 715 C CA . ASP A 1 91 ? 21.441 6.162 -10.225 1.00 74.88 91 ASP A CA 1
ATOM 716 C C . ASP A 1 91 ? 21.309 5.759 -8.744 1.00 74.88 91 ASP A C 1
ATOM 718 O O . ASP A 1 91 ? 22.135 5.044 -8.180 1.00 74.88 91 ASP A O 1
ATOM 722 N N . VAL A 1 92 ? 20.285 6.293 -8.076 1.00 78.06 92 VAL A N 1
ATOM 723 C CA . VAL A 1 92 ? 20.000 6.082 -6.656 1.00 78.06 92 VAL A CA 1
ATOM 724 C C . VAL A 1 92 ? 18.613 5.465 -6.481 1.00 78.06 92 VAL A C 1
ATOM 726 O O . VAL A 1 92 ? 17.681 5.849 -7.191 1.00 78.06 92 VAL A O 1
ATOM 729 N N . PRO A 1 93 ? 18.427 4.526 -5.536 1.00 76.44 93 PRO A N 1
ATOM 730 C CA . PRO A 1 93 ? 17.106 4.000 -5.233 1.00 76.44 93 PRO A CA 1
ATOM 731 C C . PRO A 1 93 ? 16.195 5.093 -4.678 1.00 76.44 93 PRO A C 1
ATOM 733 O O . PRO A 1 93 ? 16.542 5.757 -3.700 1.00 76.44 93 PRO A O 1
ATOM 736 N N . TYR A 1 94 ? 15.013 5.262 -5.269 1.00 75.62 94 TYR A N 1
ATOM 737 C CA . TYR A 1 94 ? 14.028 6.221 -4.779 1.00 75.62 94 TYR A CA 1
ATOM 738 C C . TYR A 1 94 ? 12.631 5.605 -4.719 1.00 75.62 94 TYR A C 1
ATOM 740 O O . TYR A 1 94 ? 12.217 4.808 -5.563 1.00 75.62 94 TYR A O 1
ATOM 748 N N . ALA A 1 95 ? 11.899 5.964 -3.669 1.00 75.75 95 ALA A N 1
ATOM 749 C CA . ALA A 1 95 ? 10.550 5.490 -3.412 1.00 75.75 95 ALA A CA 1
ATOM 750 C C . ALA A 1 95 ? 9.758 6.579 -2.691 1.00 75.75 95 ALA A C 1
ATOM 752 O O . ALA A 1 95 ? 10.295 7.295 -1.844 1.00 75.75 95 ALA A O 1
ATOM 753 N N . ARG A 1 96 ? 8.459 6.682 -2.980 1.00 69.25 96 ARG A N 1
ATOM 754 C CA . ARG A 1 96 ? 7.561 7.480 -2.145 1.00 69.25 96 ARG A CA 1
ATOM 755 C C . ARG A 1 96 ? 7.248 6.688 -0.874 1.00 69.25 96 ARG A C 1
ATOM 757 O O . ARG A 1 96 ? 6.672 5.600 -0.936 1.00 69.25 96 ARG A O 1
ATOM 764 N N . VAL A 1 97 ? 7.591 7.264 0.274 1.00 67.19 97 VAL A N 1
ATOM 765 C CA . VAL A 1 97 ? 7.156 6.770 1.581 1.00 67.19 97 VAL A CA 1
ATOM 766 C C . VAL A 1 97 ? 5.745 7.287 1.823 1.00 67.19 97 VAL A C 1
ATOM 768 O O . VAL A 1 97 ? 5.506 8.492 1.851 1.00 67.19 97 VAL A O 1
ATOM 771 N N . LEU A 1 98 ? 4.791 6.371 1.952 1.00 59.84 98 LEU A N 1
ATOM 772 C CA . LEU A 1 98 ? 3.441 6.707 2.382 1.00 59.84 98 LEU A CA 1
ATOM 773 C C . LEU A 1 98 ? 3.402 6.566 3.897 1.00 59.84 98 LEU A C 1
ATOM 775 O O . LEU A 1 98 ? 3.420 5.448 4.411 1.00 59.84 98 LEU A O 1
ATOM 779 N N . GLU A 1 99 ? 3.345 7.686 4.611 1.00 58.66 99 GLU A N 1
ATOM 780 C CA . GLU A 1 99 ? 3.052 7.647 6.040 1.00 58.66 99 GLU A CA 1
ATOM 781 C C . GLU A 1 99 ? 1.645 7.067 6.233 1.00 58.66 99 GLU A C 1
ATOM 783 O O . GLU A 1 99 ? 0.653 7.587 5.717 1.00 58.66 99 GLU A O 1
ATOM 788 N N . SER A 1 100 ? 1.554 5.934 6.931 1.00 59.78 100 SER A N 1
ATOM 789 C CA . SER A 1 100 ? 0.267 5.325 7.252 1.00 59.78 100 SER A CA 1
ATOM 790 C C . SER A 1 100 ? -0.363 6.094 8.408 1.00 59.78 100 SER A C 1
ATOM 792 O O . SER A 1 100 ? -0.077 5.831 9.576 1.00 59.78 100 SER A O 1
ATOM 794 N N . THR A 1 101 ? -1.236 7.050 8.094 1.00 69.62 101 THR A N 1
ATOM 795 C CA . THR A 1 101 ? -2.019 7.767 9.111 1.00 69.62 101 THR A CA 1
ATOM 796 C C . THR A 1 101 ? -3.120 6.903 9.709 1.00 69.62 101 THR A C 1
ATOM 798 O O . THR A 1 101 ? -3.687 7.293 10.717 1.00 69.62 101 THR A O 1
ATOM 801 N N . TRP A 1 102 ? -3.381 5.702 9.178 1.00 74.88 102 TRP A N 1
ATOM 802 C CA . TRP A 1 102 ? -4.498 4.851 9.597 1.00 74.88 102 TRP A CA 1
ATOM 803 C C . TRP A 1 102 ? -4.546 4.608 11.107 1.00 74.88 102 TRP A C 1
ATOM 805 O O . TRP A 1 102 ? -5.609 4.717 11.707 1.00 74.88 102 TRP A O 1
ATOM 815 N N . LEU A 1 103 ? -3.404 4.329 11.747 1.00 71.06 103 LEU A N 1
ATOM 816 C CA . LEU A 1 103 ? -3.372 4.123 13.197 1.00 71.06 103 LEU A CA 1
ATOM 817 C C . LEU A 1 103 ? -3.730 5.410 13.946 1.00 71.06 103 LEU A C 1
ATOM 819 O O . LEU A 1 103 ? -4.493 5.366 14.905 1.00 71.06 103 LEU A O 1
ATOM 823 N N . ARG A 1 104 ? -3.202 6.551 13.490 1.00 74.12 104 ARG A N 1
ATOM 824 C CA . ARG A 1 104 ? -3.509 7.872 14.045 1.00 74.12 104 ARG A CA 1
ATOM 825 C C . ARG A 1 104 ? -4.987 8.204 13.855 1.00 74.12 104 ARG A C 1
ATOM 827 O O . ARG A 1 104 ? -5.627 8.584 14.825 1.00 74.12 104 ARG A O 1
ATOM 834 N N . ASP A 1 105 ? -5.525 7.989 12.661 1.00 74.12 105 ASP A N 1
ATOM 835 C CA . ASP A 1 105 ? -6.926 8.232 12.317 1.00 74.12 105 ASP A CA 1
ATOM 836 C C . ASP A 1 105 ? -7.840 7.363 13.180 1.00 74.12 105 ASP A C 1
ATOM 838 O O . ASP A 1 105 ? -8.796 7.863 13.774 1.00 74.12 105 ASP A O 1
ATOM 842 N N . VAL A 1 106 ? -7.489 6.080 13.334 1.00 83.75 106 VAL A N 1
ATOM 843 C CA . VAL A 1 106 ? -8.210 5.139 14.189 1.00 83.75 106 VAL A CA 1
ATOM 844 C C . VAL A 1 106 ? -8.206 5.585 15.648 1.00 83.75 106 VAL A C 1
ATOM 846 O O . VAL A 1 106 ? -9.250 5.648 16.298 1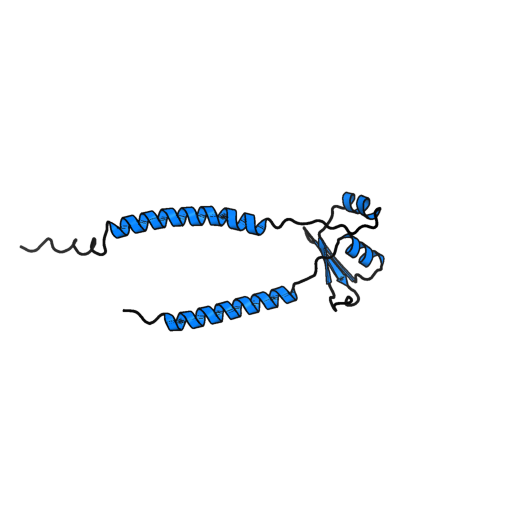.00 83.75 106 VAL A O 1
ATOM 849 N N . LEU A 1 107 ? -7.041 5.958 16.164 1.00 77.94 107 LEU A N 1
ATOM 850 C CA . LEU A 1 107 ? -6.897 6.397 17.545 1.00 77.94 107 LEU A CA 1
ATOM 851 C C . LEU A 1 107 ? -7.620 7.728 17.800 1.00 77.94 107 LEU A C 1
ATOM 853 O O . LEU A 1 107 ? -8.211 7.905 18.864 1.00 77.94 107 LEU A O 1
ATOM 857 N N . SER A 1 108 ? -7.625 8.636 16.821 1.00 82.19 108 SER A N 1
ATOM 858 C CA . SER A 1 108 ? -8.286 9.941 16.903 1.00 82.19 108 SER A CA 1
ATOM 859 C C . SER A 1 108 ? -9.809 9.854 16.997 1.00 82.19 108 SER A C 1
ATOM 861 O O . SER A 1 108 ? -10.393 10.726 17.636 1.00 82.19 108 SER A O 1
ATOM 863 N N . TRP A 1 109 ? -10.463 8.829 16.433 1.00 80.62 109 TRP A N 1
ATOM 864 C CA . TRP A 1 109 ? -11.912 8.632 16.612 1.00 80.62 109 TRP A CA 1
ATOM 865 C C . TRP A 1 109 ? -12.256 7.748 17.819 1.00 80.62 109 TRP A C 1
ATOM 867 O O . TRP A 1 109 ? -13.287 7.960 18.463 1.00 80.62 109 TRP A O 1
ATOM 877 N N . ILE A 1 110 ? -11.383 6.797 18.175 1.00 86.81 110 ILE A N 1
ATOM 878 C CA . ILE A 1 110 ? -11.581 5.915 19.335 1.00 86.81 110 ILE A CA 1
ATOM 879 C C . ILE A 1 110 ? -11.407 6.674 20.652 1.00 86.81 110 ILE A C 1
ATOM 881 O O . ILE A 1 110 ? -12.208 6.469 21.563 1.00 86.81 110 ILE A O 1
ATOM 885 N N . LEU A 1 111 ? -10.405 7.556 20.778 1.00 89.75 111 LEU A N 1
ATOM 886 C CA . LEU A 1 111 ? -10.166 8.299 22.025 1.00 89.75 111 LEU A CA 1
ATOM 887 C C . LEU A 1 111 ? -11.407 9.085 22.489 1.00 89.75 111 LEU A C 1
ATOM 889 O O . LEU A 1 111 ? -11.808 8.915 23.642 1.00 89.75 111 LEU A O 1
ATOM 893 N N . PRO A 1 112 ? -12.048 9.906 21.630 1.00 87.88 112 PRO A N 1
ATOM 894 C CA . PRO A 1 112 ? -13.270 10.619 21.988 1.00 87.88 112 PRO A CA 1
ATOM 895 C C . PRO A 1 112 ? -14.422 9.681 22.355 1.00 87.88 112 PRO A C 1
ATOM 897 O O . PRO A 1 112 ? -15.126 9.937 23.331 1.00 87.88 112 PRO A O 1
ATOM 900 N N . ALA A 1 113 ? -14.593 8.573 21.623 1.00 91.31 113 ALA A N 1
ATOM 901 C CA . ALA A 1 113 ? -15.628 7.588 21.926 1.00 91.31 113 ALA A CA 1
ATOM 902 C C . ALA A 1 113 ? -15.409 6.968 23.315 1.00 91.31 113 ALA A C 1
ATOM 904 O O . ALA A 1 113 ? -16.323 6.955 24.139 1.00 91.31 113 ALA A O 1
ATOM 905 N N . VAL A 1 114 ? -14.187 6.522 23.617 1.00 92.69 114 VAL A N 1
ATOM 906 C CA . VAL A 1 114 ? -13.821 5.951 24.923 1.00 92.69 114 VAL A CA 1
ATOM 907 C C . VAL A 1 114 ? -13.962 6.982 26.039 1.00 92.69 114 VAL A C 1
ATOM 909 O O . VAL A 1 114 ? -14.464 6.639 27.106 1.00 92.69 114 VAL A O 1
ATOM 912 N N . ALA A 1 115 ? -13.585 8.242 25.809 1.00 92.44 115 ALA A N 1
ATOM 913 C CA . ALA A 1 115 ? -13.786 9.313 26.781 1.00 92.44 115 ALA A CA 1
ATOM 914 C C . ALA A 1 115 ? -15.278 9.511 27.096 1.00 92.44 115 ALA A C 1
ATOM 916 O O . ALA A 1 115 ? -15.659 9.572 28.266 1.00 92.44 115 ALA A O 1
ATOM 917 N N . PHE A 1 116 ? -16.135 9.528 26.070 1.00 93.62 116 PHE A N 1
ATOM 918 C CA . PHE A 1 116 ? -17.583 9.642 26.240 1.00 93.62 116 PHE A CA 1
ATOM 919 C C . PHE A 1 116 ? -18.169 8.443 26.997 1.00 93.62 116 PHE A C 1
ATOM 921 O O . PHE A 1 116 ? -18.893 8.624 27.979 1.00 93.62 116 PHE A O 1
ATOM 928 N N . PHE A 1 117 ? -17.799 7.218 26.607 1.00 92.12 117 PHE A N 1
ATOM 929 C CA . PHE A 1 117 ? -18.198 6.001 27.318 1.00 92.12 117 PHE A CA 1
ATOM 930 C C . PHE A 1 117 ? -17.676 5.970 28.756 1.00 92.12 117 PHE A C 1
ATOM 932 O O . PHE A 1 117 ? -18.397 5.527 29.643 1.00 92.12 117 PHE A O 1
ATOM 939 N N . GLY A 1 118 ? -16.466 6.469 29.013 1.00 93.25 118 GLY A N 1
ATOM 940 C CA . GLY A 1 118 ? -15.885 6.562 30.351 1.00 93.25 118 GLY A CA 1
ATOM 941 C C 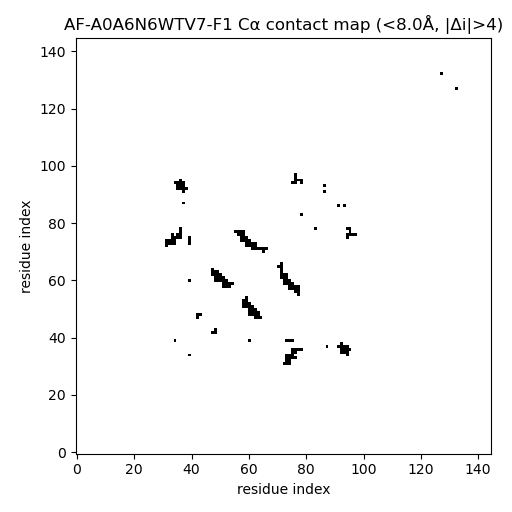. GLY A 1 118 ? -16.673 7.505 31.257 1.00 93.25 118 GLY A C 1
ATOM 942 O O . GLY A 1 118 ? -17.006 7.140 32.387 1.00 93.25 118 GLY A O 1
ATOM 943 N N . VAL A 1 119 ? -17.044 8.684 30.748 1.00 91.69 119 VAL A N 1
ATOM 944 C CA . VAL A 1 119 ? -17.895 9.639 31.475 1.00 91.69 119 VAL A CA 1
ATOM 945 C C . VAL A 1 119 ? -19.283 9.049 31.716 1.00 91.69 119 VAL A C 1
ATOM 947 O O . VAL A 1 119 ? -19.759 9.051 32.851 1.00 91.69 119 VAL A O 1
ATOM 950 N N . TRP A 1 120 ? -19.918 8.488 30.685 1.00 88.94 120 TRP A N 1
ATOM 951 C CA . TRP A 1 120 ? -21.235 7.860 30.798 1.00 88.94 120 TRP A CA 1
ATOM 952 C C . TRP A 1 120 ? -21.224 6.699 31.795 1.00 88.94 120 TRP A C 1
ATOM 954 O O . TRP A 1 120 ? -22.053 6.651 32.698 1.00 88.94 120 TRP A O 1
ATOM 964 N N . PHE A 1 121 ? -20.241 5.803 31.710 1.00 87.25 121 PHE A N 1
ATOM 965 C CA . PHE A 1 121 ? -20.071 4.693 32.644 1.00 87.25 121 PHE A CA 1
ATOM 966 C C . PHE A 1 121 ? -19.868 5.181 34.080 1.00 87.25 121 PHE A C 1
ATOM 968 O O . PHE A 1 121 ? -20.487 4.649 35.000 1.00 87.25 121 PHE A O 1
ATOM 975 N N . PHE A 1 122 ? -19.056 6.220 34.289 1.00 89.81 122 PHE A N 1
ATOM 976 C CA . PHE A 1 122 ? -18.857 6.804 35.613 1.00 89.81 122 PHE A CA 1
ATOM 977 C C . PHE A 1 122 ? -20.153 7.407 36.179 1.00 89.81 122 PHE A C 1
ATOM 979 O O . PHE A 1 122 ? -20.465 7.201 37.356 1.00 89.81 122 PHE A O 1
ATOM 986 N N . LEU A 1 123 ? -20.939 8.096 35.345 1.00 86.94 123 LEU A N 1
ATOM 987 C CA . LEU A 1 123 ? -22.246 8.641 35.720 1.00 86.94 123 LEU A CA 1
ATOM 988 C C . LEU A 1 123 ? -23.251 7.531 36.047 1.00 86.94 123 LEU A C 1
ATOM 990 O O . LEU A 1 123 ? -23.889 7.591 37.097 1.00 86.94 123 LEU A O 1
ATOM 994 N N . PHE A 1 124 ? -23.349 6.498 35.207 1.00 80.38 124 PHE A N 1
ATOM 995 C CA . PHE A 1 124 ? -24.236 5.352 35.427 1.00 80.38 124 PHE A CA 1
ATOM 996 C C . PHE A 1 124 ? -23.847 4.551 36.658 1.00 80.38 124 PHE A C 1
ATOM 998 O O . PHE A 1 124 ? -24.724 4.202 37.440 1.00 80.38 124 PHE A O 1
ATOM 1005 N N . ARG A 1 125 ? -22.552 4.307 36.881 1.00 79.56 125 ARG A N 1
ATOM 1006 C CA . ARG A 1 125 ? -22.068 3.651 38.099 1.00 79.56 125 ARG A CA 1
ATOM 1007 C C . ARG A 1 125 ? -22.483 4.442 39.335 1.00 79.56 125 ARG A C 1
ATOM 1009 O O . ARG A 1 125 ? -23.045 3.873 40.263 1.00 79.56 125 ARG A O 1
ATOM 1016 N N . ARG A 1 126 ? -22.287 5.764 39.321 1.00 73.38 126 ARG A N 1
ATOM 1017 C CA . ARG A 1 126 ? -22.678 6.646 40.430 1.00 73.38 126 ARG A CA 1
ATOM 1018 C C . ARG A 1 126 ? -24.196 6.695 40.638 1.00 73.38 126 ARG A C 1
ATOM 1020 O O . ARG A 1 126 ? -24.640 6.806 41.779 1.00 73.38 126 ARG A O 1
ATOM 1027 N N . PHE A 1 127 ? -24.991 6.619 39.572 1.00 71.75 127 PHE A N 1
ATOM 1028 C CA . PHE A 1 127 ? -26.453 6.579 39.665 1.00 71.75 127 PHE A CA 1
ATOM 1029 C C . PHE A 1 127 ? -26.961 5.218 40.152 1.00 71.75 127 PHE A C 1
ATOM 1031 O O . PHE A 1 127 ? -27.810 5.181 41.032 1.00 71.75 127 PHE A O 1
ATOM 1038 N N . ALA A 1 128 ? -26.400 4.114 39.657 1.00 68.69 128 ALA A N 1
ATOM 1039 C CA . ALA A 1 128 ? -26.723 2.751 40.078 1.00 68.69 128 ALA A CA 1
ATOM 1040 C C . ALA A 1 128 ? -26.299 2.463 41.531 1.00 68.69 128 ALA A C 1
ATOM 1042 O O . ALA A 1 128 ? -26.989 1.741 42.242 1.00 68.69 128 ALA A O 1
ATOM 1043 N N . GLU A 1 129 ? -25.199 3.057 42.005 1.00 63.72 129 GLU A N 1
ATOM 1044 C CA . GLU A 1 129 ? -24.787 2.981 43.414 1.00 63.72 129 GLU A CA 1
ATOM 1045 C C . GLU A 1 129 ? -25.700 3.811 44.330 1.00 63.72 129 GLU A C 1
ATOM 1047 O O . GLU A 1 129 ? -25.991 3.393 45.450 1.00 63.72 129 GLU A O 1
ATOM 1052 N N . LYS A 1 130 ? -26.193 4.970 43.865 1.00 59.44 130 LYS A N 1
ATOM 1053 C CA . LYS A 1 130 ? -27.154 5.794 44.622 1.00 59.44 130 LYS A CA 1
ATOM 1054 C C . LYS A 1 130 ? -28.586 5.258 44.575 1.00 59.44 130 LYS A C 1
ATOM 1056 O O . LYS A 1 130 ? -29.331 5.424 45.535 1.00 59.44 130 LYS A O 1
ATOM 1061 N N . GLN A 1 131 ? -28.964 4.610 43.483 1.00 53.72 131 GLN A N 1
ATOM 1062 C CA . GLN A 1 131 ? -30.226 3.909 43.289 1.00 53.72 131 GLN A CA 1
ATOM 1063 C C . GLN A 1 131 ? -29.950 2.412 43.423 1.00 53.72 131 GLN A C 1
ATOM 1065 O O . GLN A 1 131 ? -30.099 1.652 42.469 1.00 53.72 131 GLN A O 1
ATOM 1070 N N . GLY A 1 132 ? -29.474 2.012 44.607 1.00 50.72 132 GLY A N 1
ATOM 1071 C CA . GLY A 1 132 ? -29.139 0.625 44.903 1.00 50.72 132 GLY A CA 1
ATOM 1072 C C . GLY A 1 132 ? -30.234 -0.335 44.434 1.00 50.72 132 GLY A C 1
ATOM 1073 O O . GLY A 1 132 ? -31.418 0.007 44.453 1.00 50.72 132 GLY A O 1
ATOM 1074 N N . MET A 1 133 ? -29.805 -1.522 44.001 1.00 50.78 133 MET A N 1
ATOM 1075 C CA . MET A 1 133 ? -30.586 -2.740 43.739 1.00 50.78 133 MET A CA 1
ATOM 1076 C C . MET A 1 133 ? -31.794 -2.903 44.693 1.00 50.78 133 MET A C 1
ATOM 1078 O O . MET A 1 133 ? -31.727 -3.652 45.662 1.00 50.78 133 MET A O 1
ATOM 1082 N N . GLY A 1 134 ? -32.891 -2.172 44.473 1.00 54.12 134 GLY A N 1
ATOM 1083 C CA . GLY A 1 134 ? -33.956 -2.040 45.478 1.00 54.12 134 GLY A CA 1
ATOM 1084 C C . GLY A 1 134 ? -34.952 -0.887 45.289 1.00 54.12 134 GLY A C 1
ATOM 1085 O O . GLY A 1 134 ? -36.028 -0.927 45.879 1.00 54.12 134 GLY A O 1
ATOM 1086 N N . GLY A 1 135 ? -34.673 0.108 44.438 1.00 57.56 135 GLY A N 1
ATOM 1087 C CA . GLY A 1 135 ? -35.555 1.278 44.257 1.00 57.56 135 GLY A CA 1
ATOM 1088 C C . GLY A 1 135 ? -36.919 1.031 43.587 1.00 57.56 135 GLY A C 1
ATOM 1089 O O . GLY A 1 135 ? -37.785 1.897 43.656 1.00 57.56 135 GLY A O 1
ATOM 1090 N N . PHE A 1 136 ? -37.142 -0.134 42.968 1.00 55.25 136 PHE A N 1
ATOM 1091 C CA . PHE A 1 136 ? -38.388 -0.446 42.244 1.00 55.25 136 PHE A CA 1
ATOM 1092 C C . PHE A 1 136 ? -39.278 -1.500 42.927 1.00 55.25 136 PHE A C 1
ATOM 1094 O O . PHE A 1 136 ? -40.356 -1.795 42.424 1.00 55.25 136 PHE A O 1
ATOM 1101 N N . LEU A 1 137 ? -38.884 -2.039 44.091 1.00 56.97 137 LEU A N 1
ATOM 1102 C CA . LEU A 1 137 ? -39.675 -3.049 44.821 1.00 56.97 137 LEU A CA 1
ATOM 1103 C C . LEU A 1 137 ? -40.649 -2.465 45.865 1.00 56.97 137 LEU A C 1
ATOM 1105 O O . LEU A 1 137 ? -41.454 -3.207 46.419 1.00 56.97 137 LEU A O 1
ATOM 1109 N N . ASN A 1 138 ? -40.618 -1.150 46.122 1.00 53.47 138 ASN A N 1
ATOM 1110 C CA . ASN A 1 138 ? -41.451 -0.516 47.158 1.00 53.47 138 ASN A CA 1
ATOM 1111 C C . ASN A 1 138 ? -42.695 0.225 46.627 1.00 53.47 138 ASN A C 1
ATOM 1113 O O . ASN A 1 138 ? -43.541 0.638 47.422 1.00 53.47 138 ASN A O 1
ATOM 1117 N N . ILE A 1 139 ? -42.871 0.346 45.307 1.00 59.25 139 ILE A N 1
ATOM 1118 C CA . ILE A 1 139 ? -44.082 0.922 44.695 1.00 59.25 139 ILE A CA 1
ATOM 1119 C C . ILE A 1 139 ? -45.111 -0.207 44.540 1.00 59.25 139 ILE A C 1
ATOM 1121 O O . ILE A 1 139 ? -45.321 -0.742 43.460 1.00 59.25 139 ILE A O 1
ATOM 1125 N N . GLY A 1 140 ? -45.695 -0.657 45.649 1.00 56.59 140 GLY A N 1
ATOM 1126 C CA . GLY A 1 140 ? -46.695 -1.733 45.598 1.00 56.59 140 GLY A CA 1
ATOM 1127 C C . GLY A 1 140 ? -47.385 -2.088 46.913 1.00 56.59 140 GLY A C 1
ATOM 1128 O O . GLY A 1 140 ? -48.426 -2.730 46.887 1.00 56.59 140 GLY A O 1
ATOM 1129 N N . LYS A 1 141 ? -46.868 -1.653 48.070 1.00 53.62 141 LYS A N 1
ATOM 1130 C CA . LYS A 1 141 ? -47.459 -1.974 49.386 1.00 53.62 141 LYS A CA 1
ATOM 1131 C C . LYS A 1 141 ? -48.257 -0.835 50.033 1.00 53.62 141 LYS A C 1
ATOM 1133 O O . LYS A 1 141 ? -48.386 -0.795 51.249 1.00 53.62 141 LYS A 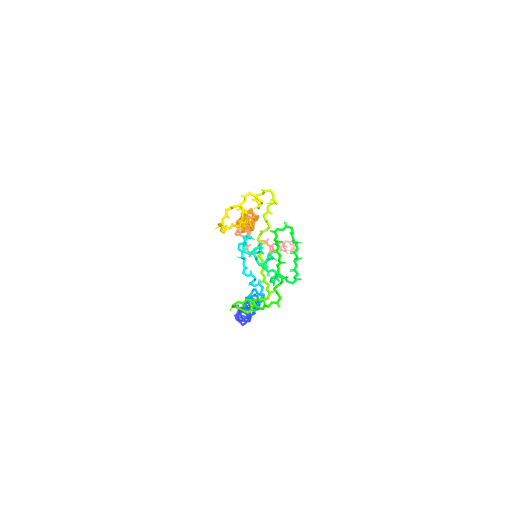O 1
ATOM 1138 N N . SER A 1 142 ? -48.826 0.077 49.246 1.00 66.62 142 SER A N 1
ATOM 1139 C CA . SER A 1 142 ? -49.802 1.046 49.759 1.00 66.62 142 SER A CA 1
ATOM 1140 C C . SER A 1 142 ? -51.146 0.824 49.082 1.00 66.62 142 SER A C 1
ATOM 1142 O O . SER A 1 142 ? -51.369 1.326 47.983 1.00 66.62 142 SER A O 1
ATOM 1144 N N . ARG A 1 143 ? -51.986 0.005 49.730 1.00 49.31 143 ARG A N 1
ATOM 1145 C CA . ARG A 1 143 ? -53.463 0.041 49.770 1.00 49.31 143 ARG A CA 1
ATOM 1146 C C . ARG A 1 143 ? -54.017 -1.346 50.111 1.00 49.31 143 ARG A C 1
ATOM 1148 O O . ARG A 1 143 ? -54.292 -2.140 49.223 1.00 49.31 143 ARG A O 1
ATOM 1155 N N . ALA A 1 144 ? -54.237 -1.592 51.395 1.00 50.91 144 ALA A N 1
ATOM 1156 C CA . ALA A 1 144 ? -55.419 -2.296 51.889 1.00 50.91 144 ALA A CA 1
ATOM 1157 C C . ALA A 1 144 ? -55.558 -1.974 53.383 1.00 50.91 144 ALA A C 1
ATOM 1159 O O . ALA A 1 144 ? -54.559 -1.880 54.091 1.00 50.91 144 ALA A O 1
ATOM 1160 N N . LYS A 1 145 ? -56.797 -1.681 53.763 1.00 46.38 145 LYS A N 1
ATOM 1161 C CA . LYS A 1 145 ? -57.269 -1.111 55.024 1.00 46.38 145 LYS A CA 1
ATOM 1162 C C . LYS A 1 145 ? -57.346 -2.161 56.128 1.00 46.38 145 LYS A C 1
ATOM 1164 O O . LYS A 1 145 ? -57.610 -3.329 55.773 1.00 46.38 145 LYS A O 1
#

Organism: Escherichia coli (NCBI:txid562)

Secondary structure (DSSP, 8-state):
--TTSHHHHHHHHHHHHHHHHHHHHHHHTT---B--HHHHHHHHHTT-EEEEEE-SSEEEEEESS--TTS--EEEEEPPPHHHHHHHTTS-S--------THHHHHHHHHHHHHHHHHHHHHHHHHHHHHS-TTTTSSTT-----

Nearest PDB structures (foldseek):
  2v76-assembly1_A  TM=5.285E-01  e=1.155E+00  Homo sapiens
  1uef-assembly3_B  TM=5.367E-01  e=2.337E+00  Mus musculus
  2ys5-assembly1_A  TM=5.315E-01  e=2.832E+00  Homo sapiens
  7ktj-assembly1_A  TM=4.804E-01  e=3.901E+00  Homo sapiens
  6rnh-assembly1_B  TM=3.352E-01  e=9.563E+00  Plasmodium falciparum 3D7

Mean predicted aligned error: 15.82 Å

Solvent-accessible surface area (backbone atoms only — not comparable to full-atom values): 8652 Å² total; per-residue (Å²): 138,80,95,71,56,69,69,53,51,54,53,51,51,51,51,48,50,51,50,51,51,51,51,48,55,59,47,63,79,62,65,58,58,76,43,41,33,49,56,54,51,50,38,50,76,70,61,44,46,69,44,78,49,80,56,100,64,34,34,36,34,29,38,71,55,59,45,103,83,67,46,46,54,45,30,20,38,57,64,58,66,77,57,46,66,60,48,68,77,43,100,58,89,43,63,55,82,76,83,77,53,61,63,58,56,51,48,64,57,46,51,59,51,50,52,51,51,50,52,50,50,53,51,49,50,54,48,47,65,74,53,42,98,64,78,78,76,69,84,75,83,85,85,83,134

Foldseek 3Di:
DDPPCPVVVVVVVVVVVVVVVVVVVVVVVVCQDAFFPLVVVVCV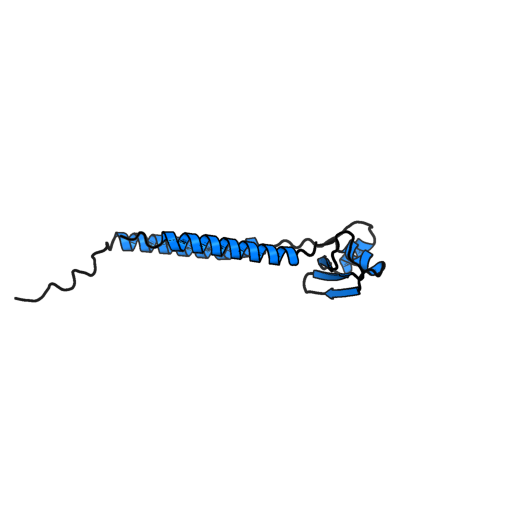VVVQFPDWDDDPFKIKTAGPAQDPVRDRIHIATDDDPVVCVVCNVPPDGHGDDDDPCVVVVVCVVVVVVVVVVVVVVVVVVVVCVVCDPPVPPPVPPPDDD

InterPro domains:
  IPR011546 Peptidase M41, FtsH extracellular [PF06480] (11-95)

pLDDT: mean 73.59, std 12.69, range [40.03, 93.62]

Sequence (145 aa):
MGKKNQWNTGYWIVALLLLLSLQSYWQTAKTVEPVPYSEFEKALAEGRVAEVLVSDRTVTGRLKSPDSQGKTTIVATRVEPDLADRLSKYDVPYARVLESTWLRDVLSWILPAVAFFGVWFFLFRRFAEKQGMGGFLNIGKSRAK

Radius of gyration: 29.36 Å; Cα contacts (8 Å, |Δi|>4): 105; chains: 1; bounding box: 79×39×75 Å

=== Feature glossary ===
Legend for the data blocks above and below:

— What the protein is —

Sequence gives the chain of amino acids in standard one-letter code (A=alanine, C=cysteine, …, Y=tyrosine), read N→C. It is the only feature that is directly encoded by the gene; all structural features are derived from the folded form of this sequence.

The annotation block draws on four external resources. InterPro: which protein families and domains the sequence belongs to. GO: standardized terms for what the protein does, what process it participates in, and where in the cell it acts. CATH: which structural fold it has in the CATH hierarchy. Organism: the species of origin.

— Where its atoms are —

Atomic coordinates in PDBx/mmCIF format — the same representation the Protein Data Bank distributes. Each line of the _atom_site loop places one backbone atom in Cartesian space (units: ångströms, origin: arbitrary).

Six rendered views show the 3D structure from the faces of a cube — i.e. along ±x, ±y, ±z. Rendering representation is drawn randomly per protein from cartoon (secondary-structure ribbons), sticks (backbone bonds), or molecular surface; coloring is either N→C rainbow (blue at the N-terminus through red at the C-terminus) or one color per chain.

— Local backbone conformation —

DSSP 8-state secondary structure assigns each residue one of H (α-helix), G (3₁₀-helix), I (π-helix), E (extended β-strand), B (isolated β-bridge), T (hydrogen-bonded turn), S (bend), or '-' (coil). The assignment is computed from backbone hydrogen-bond geometry via the Kabsch–Sander algorithm.

P-SEA three-state annotation labels each residue as helix, strand, or coil based purely on the geometry of the Cα trace. It serves as a fallback when the full backbone (and thus DSSP) is unavailable.

φ (phi) and ψ (psi) are the two rotatable backbone dihedrals per residue: φ is the C(i-1)–N–Cα–C torsion, ψ is the N–Cα–C–N(i+1) torsion, both in degrees on (−180°, 180°]. α-helical residues cluster near (−60°, −45°); β-strand residues near (−120°, +130°). A Ramachandran plot is simply a scatter of (φ, ψ) for every residue.

— Global shape and packing —

Radius of gyration (Rg) is the root-mean-square distance of Cα atoms from their centroid — a single number for overall size and compactness. A globular domain of N residues has Rg ≈ 2.2·N^0.38 Å; an extended or disordered chain has a much larger Rg. The Cα contact count is the number of residue pairs whose Cα atoms are within 8 Å and are more than four positions apart in sequence — a standard proxy for tertiary packing density. The bounding box is the smallest axis-aligned box enclosing all Cα atoms.

Accessible surface area quantifies burial. A residue with SASA near zero is packed into the hydrophobic core; one with SASA >100 Å² sits on the surface. Computed here via the Shrake–Rupley numerical algorithm with a 1.4 Å probe.

The contact map is a binary N×N matrix image: pixel (i, j) is dark where Cα_i and Cα_j are within 8 Å and |i−j|>4. Because the |i−j|>4 filter removes local helical contacts, off-diagonal stripes parallel to the main diagonal indicate parallel β-sheets; stripes perpendicular to it indicate antiparallel β-sheets. The Ramachandran plot scatters every residue's (φ, ψ) pair against the sterically allowed regions. The PAE heatmap renders the predicted-aligned-error matrix.

— Structural neighborhood —

A 3Di character summarizes, for each residue, the relative orientation of the Cα frame of its nearest spatial neighbor. Because it encodes fold topology rather than chemistry, 3Di alignments detect remote structural similarity that sequence alignment misses.

Structural nearest neighbors (via Foldseek easy-search vs the PDB). Reported per hit: target PDB id, E-value, and alignment TM-score. A TM-score above ~0.5 is the conventional threshold for 'same fold'.

— Confidence and disorder —

For AlphaFold models, the B-factor field carries pLDDT — the model's own estimate of local accuracy on a 0–100 scale. Regions with pLDDT<50 should be treated as essentially unmodeled; they often correspond to intrinsically disordered segments.

B-factor (Debye–Waller factor) reflects atomic displacement in the crystal lattice. It is an experimental observable (units Å²), not a prediction; low values mean the atom is pinned down, high values mean it moves or is heterogeneous across the crystal.

Predicted Aligned Error (PAE) is an AlphaFold confidence matrix: entry (i, j) is the expected error in the position of residue j, in ångströms, when the prediction is superimposed on the true structure at residue i. Low PAE within a block of residues means that block is internally rigid and well-predicted; high PAE between two blocks means their relative placement is uncertain even if each block individually is confident.